Protein AF-A0A3B9HQJ6-F1 (afdb_monomer_lite)

Radius of gyration: 13.36 Å; chains: 1; bounding box: 31×22×31 Å

Sequence (53 aa):
IKYRGHEDRLFKRDFAGEMLEKYPDLELLDYGFLYRRDPVFPQDDITWFLLGK

Structure (mmCIF, N/CA/C/O backbone):
data_AF-A0A3B9HQJ6-F1
#
_entry.id   AF-A0A3B9HQJ6-F1
#
loop_
_atom_site.group_PDB
_atom_site.id
_atom_site.type_symbol
_atom_site.label_atom_id
_atom_site.label_alt_id
_atom_site.label_comp_id
_atom_site.label_asym_id
_atom_site.label_entity_id
_atom_site.label_seq_id
_atom_site.pdbx_PDB_ins_code
_atom_site.Cartn_x
_atom_site.Cartn_y
_atom_site.Cartn_z
_atom_site.occupancy
_atom_site.B_iso_or_equiv
_atom_site.auth_seq_id
_atom_site.auth_comp_id
_atom_site.auth_asym_id
_atom_site.auth_atom_id
_atom_site.pdbx_PDB_model_num
ATOM 1 N N . ILE A 1 1 ? 13.913 8.571 5.768 1.00 45.66 1 ILE A N 1
ATOM 2 C CA . ILE A 1 1 ? 12.645 8.173 6.428 1.00 45.66 1 ILE A CA 1
ATOM 3 C C . ILE A 1 1 ? 12.528 6.663 6.259 1.00 45.66 1 ILE A C 1
ATOM 5 O O . ILE A 1 1 ? 12.401 6.218 5.128 1.00 45.66 1 ILE A O 1
ATOM 9 N N . LYS A 1 2 ? 12.691 5.880 7.336 1.00 34.56 2 LYS A N 1
ATOM 10 C CA . LYS A 1 2 ? 12.559 4.413 7.295 1.00 34.56 2 LYS A CA 1
ATOM 11 C C . LYS A 1 2 ? 11.075 4.062 7.219 1.00 34.56 2 LYS A C 1
ATOM 13 O O . LYS A 1 2 ? 10.410 4.035 8.248 1.00 34.56 2 LYS A O 1
ATOM 18 N N . TYR A 1 3 ? 10.556 3.801 6.025 1.00 48.59 3 TYR A N 1
ATOM 19 C CA . TYR A 1 3 ? 9.237 3.191 5.887 1.00 48.59 3 TYR A CA 1
ATOM 20 C C . TYR A 1 3 ? 9.423 1.672 5.815 1.00 48.59 3 TYR A C 1
ATOM 22 O O . TYR A 1 3 ? 10.020 1.160 4.869 1.00 48.59 3 TYR A O 1
ATOM 30 N N . ARG A 1 4 ? 9.005 0.965 6.8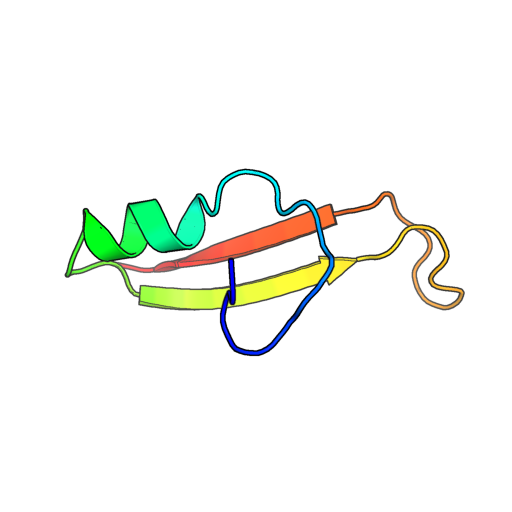75 1.00 58.12 4 ARG A N 1
ATOM 31 C CA . ARG A 1 4 ? 9.011 -0.511 6.989 1.00 58.12 4 ARG A CA 1
ATOM 32 C C . ARG A 1 4 ? 10.294 -1.216 6.494 1.00 58.12 4 ARG A C 1
ATOM 34 O O . ARG A 1 4 ? 10.225 -2.266 5.871 1.00 58.12 4 ARG A O 1
ATOM 41 N N . GLY A 1 5 ? 11.471 -0.655 6.784 1.00 57.25 5 GLY A N 1
ATOM 42 C CA . GLY A 1 5 ? 12.764 -1.296 6.491 1.00 57.25 5 GLY A CA 1
ATOM 43 C C . GLY A 1 5 ? 13.317 -1.098 5.073 1.00 57.25 5 GLY A C 1
ATOM 44 O O . GLY A 1 5 ? 14.364 -1.660 4.768 1.00 57.25 5 GLY A O 1
ATOM 45 N N . HIS A 1 6 ? 12.680 -0.282 4.229 1.00 51.94 6 HIS A N 1
ATOM 46 C CA . HIS A 1 6 ? 13.208 0.064 2.908 1.00 51.94 6 HIS A CA 1
ATOM 47 C C . HIS A 1 6 ? 13.807 1.478 2.917 1.00 51.94 6 HIS A C 1
ATOM 49 O O . HIS A 1 6 ? 13.102 2.463 3.145 1.00 51.94 6 HIS A O 1
ATOM 55 N N . GLU A 1 7 ? 15.117 1.569 2.687 1.00 38.41 7 GLU A N 1
ATOM 56 C CA . GLU A 1 7 ? 15.848 2.827 2.487 1.00 38.41 7 GLU A CA 1
ATOM 57 C C . GLU A 1 7 ? 15.959 3.121 0.971 1.00 38.41 7 GLU A C 1
ATOM 59 O O . GLU A 1 7 ? 15.971 2.201 0.156 1.00 38.41 7 GLU A O 1
ATOM 64 N N . ASP A 1 8 ? 15.957 4.403 0.588 1.00 43.91 8 ASP A N 1
ATOM 65 C CA . ASP A 1 8 ? 16.172 4.914 -0.785 1.00 43.91 8 ASP A CA 1
ATOM 66 C C . ASP A 1 8 ? 15.083 4.719 -1.854 1.00 43.91 8 ASP A C 1
ATOM 68 O O . ASP A 1 8 ? 15.366 4.642 -3.051 1.00 43.91 8 ASP A O 1
ATOM 72 N N . ARG A 1 9 ? 13.802 4.757 -1.474 1.00 49.88 9 ARG A N 1
ATOM 73 C CA . ARG A 1 9 ? 12.726 4.995 -2.451 1.00 49.88 9 ARG A CA 1
ATOM 74 C C . ARG A 1 9 ? 11.969 6.270 -2.096 1.00 49.88 9 ARG A C 1
ATOM 76 O O . ARG A 1 9 ? 11.431 6.410 -1.002 1.00 49.88 9 ARG A O 1
ATOM 83 N N . LEU A 1 10 ? 11.945 7.214 -3.038 1.00 47.25 10 LEU A N 1
ATOM 84 C CA . LEU A 1 10 ? 11.032 8.358 -3.047 1.00 47.25 10 LEU A CA 1
ATOM 85 C C . LEU A 1 10 ? 9.612 7.807 -3.200 1.00 47.25 10 LEU A C 1
ATOM 87 O O . LEU A 1 10 ? 9.085 7.683 -4.304 1.00 47.25 10 LEU A O 1
ATOM 91 N N . PHE A 1 11 ? 9.017 7.386 -2.091 1.00 52.53 11 PHE A N 1
ATOM 92 C CA . PHE A 1 11 ? 7.643 6.928 -2.101 1.00 52.53 11 PHE A CA 1
ATOM 93 C C . PHE A 1 11 ? 6.751 8.147 -2.320 1.00 52.53 11 PHE A C 1
ATOM 95 O O . PHE A 1 11 ? 6.748 9.093 -1.529 1.00 52.53 11 PHE A O 1
ATOM 102 N N . LYS A 1 12 ? 5.995 8.127 -3.426 1.00 57.19 12 LYS A N 1
ATOM 103 C CA . LYS A 1 12 ? 4.761 8.910 -3.527 1.00 57.19 12 LYS A CA 1
ATOM 104 C C . LYS A 1 12 ? 3.983 8.707 -2.223 1.00 57.19 12 LYS A C 1
ATOM 106 O O . LYS A 1 12 ? 3.978 7.601 -1.691 1.00 57.19 12 LYS A O 1
ATOM 111 N N . ARG A 1 13 ? 3.372 9.786 -1.734 1.00 68.19 13 ARG A N 1
ATOM 112 C CA . ARG A 1 13 ? 2.513 9.845 -0.543 1.00 68.19 13 ARG A CA 1
ATOM 113 C C . ARG A 1 13 ? 1.785 8.514 -0.291 1.00 68.19 13 ARG A C 1
ATOM 115 O O . ARG A 1 13 ? 1.092 8.032 -1.187 1.00 68.19 13 ARG A O 1
ATOM 122 N N . ASP A 1 14 ? 1.969 7.939 0.899 1.00 77.81 14 ASP A N 1
ATOM 123 C CA . ASP A 1 14 ? 1.363 6.664 1.302 1.00 77.81 14 ASP A CA 1
ATOM 124 C C . ASP A 1 14 ? -0.137 6.842 1.567 1.00 77.81 14 ASP A C 1
ATOM 126 O O . ASP A 1 14 ? -0.598 6.992 2.696 1.00 77.81 14 ASP A O 1
ATOM 130 N N . PHE A 1 15 ? -0.903 6.879 0.480 1.00 84.56 15 PHE A N 1
ATOM 131 C CA . PHE A 1 15 ? -2.342 7.103 0.522 1.00 84.56 15 PHE A CA 1
ATOM 132 C C . PHE A 1 15 ? -3.084 6.002 1.291 1.00 84.56 15 PHE A C 1
ATOM 134 O O . PHE A 1 15 ? -4.043 6.297 1.997 1.00 84.56 15 PHE A O 1
ATOM 141 N N . ALA A 1 16 ? -2.643 4.745 1.183 1.00 89.25 16 ALA A N 1
ATOM 142 C CA . ALA A 1 16 ? -3.268 3.640 1.903 1.00 89.25 16 ALA A CA 1
ATOM 143 C C . ALA A 1 16 ? -3.045 3.769 3.415 1.00 89.25 16 ALA A C 1
ATOM 145 O O . ALA A 1 1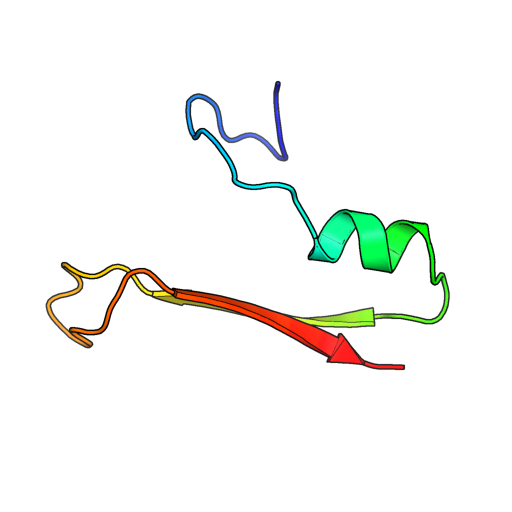6 ? -4.001 3.634 4.174 1.00 89.25 16 ALA A O 1
ATOM 146 N N . GLY A 1 17 ? -1.823 4.108 3.843 1.00 88.25 17 GLY A N 1
ATOM 147 C CA . GLY A 1 17 ? -1.522 4.386 5.247 1.00 88.25 17 GLY A CA 1
ATOM 148 C C . GLY A 1 17 ? -2.382 5.515 5.819 1.00 88.25 17 GLY A C 1
ATOM 149 O O . GLY A 1 17 ? -3.027 5.330 6.848 1.00 88.25 17 GLY A O 1
ATOM 150 N N . GLU A 1 18 ? -2.484 6.642 5.108 1.00 91.19 18 GLU A N 1
ATOM 151 C CA . GLU A 1 18 ? -3.326 7.772 5.534 1.00 91.19 18 GLU A CA 1
ATOM 152 C C . GLU A 1 18 ? -4.815 7.395 5.656 1.00 91.19 18 GLU A C 1
ATOM 154 O O . GLU A 1 18 ? -5.510 7.876 6.552 1.00 91.19 18 GLU A O 1
ATOM 159 N N . MET A 1 19 ? -5.323 6.533 4.769 1.00 92.56 19 MET A N 1
ATOM 160 C CA . MET A 1 19 ? -6.712 6.066 4.821 1.00 92.56 19 MET A CA 1
ATOM 161 C C . MET A 1 19 ? -6.950 5.132 6.013 1.00 92.56 19 MET A C 1
ATOM 163 O O . MET A 1 19 ? -7.950 5.300 6.705 1.00 92.56 19 MET A O 1
ATOM 167 N N . LEU A 1 20 ? -6.029 4.204 6.292 1.00 92.75 20 LEU A N 1
ATOM 168 C CA . LEU A 1 20 ? -6.126 3.287 7.436 1.00 92.75 20 LEU A CA 1
ATOM 169 C C . LEU A 1 20 ? -6.013 4.018 8.783 1.00 92.75 20 LEU A C 1
ATOM 171 O O . LEU A 1 20 ? -6.706 3.671 9.733 1.00 92.75 20 LEU A O 1
ATOM 175 N N . GLU A 1 21 ? -5.177 5.057 8.877 1.00 93.06 21 GLU A N 1
ATOM 176 C CA . GLU A 1 21 ? -5.093 5.888 10.087 1.00 93.06 21 GLU A CA 1
ATOM 177 C C . GLU A 1 21 ? -6.373 6.701 10.320 1.00 93.06 21 GLU A C 1
ATOM 179 O O . GLU A 1 21 ? -6.796 6.903 11.459 1.00 93.06 21 GLU A O 1
ATOM 184 N N . LYS A 1 22 ? -6.995 7.185 9.240 1.00 95.44 22 LYS A N 1
ATOM 185 C CA . LYS A 1 22 ? -8.192 8.028 9.310 1.00 95.44 22 LYS A CA 1
ATOM 186 C C . LYS A 1 22 ? -9.479 7.235 9.554 1.00 95.44 22 LYS A C 1
ATOM 188 O O . LYS A 1 22 ? -10.405 7.769 10.166 1.00 95.44 22 LYS A O 1
ATOM 193 N N . TYR A 1 23 ? -9.555 6.005 9.055 1.00 95.75 23 TYR A N 1
ATOM 194 C CA . TYR A 1 23 ? -10.749 5.164 9.091 1.00 95.75 23 TYR A CA 1
ATOM 195 C C . TYR A 1 23 ? -10.418 3.838 9.796 1.00 95.75 23 TYR A C 1
ATOM 197 O O . TYR A 1 23 ? -9.912 2.921 9.154 1.00 95.75 23 TYR A O 1
ATOM 205 N N . PRO A 1 24 ? -10.674 3.718 11.114 1.00 92.94 24 PRO A N 1
ATOM 206 C CA . PRO A 1 24 ? -10.280 2.542 11.900 1.00 92.94 24 PRO A CA 1
ATOM 207 C C . PRO A 1 24 ? -11.085 1.276 11.573 1.00 92.94 24 PRO A C 1
ATOM 209 O O . PRO A 1 24 ? -10.734 0.192 12.024 1.00 92.94 24 PRO A O 1
ATOM 212 N N . ASP A 1 25 ? -12.179 1.420 10.831 1.00 95.69 25 ASP A N 1
ATOM 213 C CA . ASP A 1 25 ? -13.027 0.351 10.305 1.00 95.69 25 ASP A CA 1
ATOM 214 C C . ASP A 1 25 ? -12.612 -0.106 8.900 1.00 95.69 25 ASP A C 1
ATOM 216 O O . ASP A 1 25 ? -13.262 -0.963 8.311 1.00 95.69 25 ASP A O 1
ATOM 220 N N . LEU A 1 26 ? -11.562 0.493 8.343 1.00 95.19 26 LEU A N 1
ATOM 221 C CA . LEU A 1 26 ? -11.036 0.150 7.037 1.00 95.19 26 LEU A CA 1
ATOM 222 C C . LEU A 1 26 ? -9.935 -0.903 7.193 1.00 95.19 26 LEU A C 1
ATOM 224 O O . LEU A 1 26 ? -8.988 -0.723 7.960 1.00 95.19 26 LEU A O 1
ATOM 228 N N . GLU A 1 27 ? -10.021 -1.978 6.423 1.00 95.12 27 GLU A N 1
ATOM 229 C CA . GLU A 1 27 ? -9.035 -3.054 6.415 1.00 95.12 27 GLU A CA 1
ATOM 230 C C . GLU A 1 27 ? -8.322 -3.120 5.063 1.00 95.12 27 GLU A C 1
ATOM 232 O O . GLU A 1 27 ? -8.931 -2.976 4.001 1.00 95.12 27 GLU A O 1
ATOM 237 N N . LEU A 1 28 ? -7.010 -3.355 5.085 1.00 94.06 28 LEU A N 1
ATOM 238 C CA . LEU A 1 28 ? -6.252 -3.641 3.870 1.00 94.06 28 LEU A CA 1
ATOM 239 C C . LEU A 1 28 ? -6.477 -5.103 3.481 1.00 94.06 28 LEU A C 1
ATOM 241 O O . LEU A 1 28 ? -5.931 -5.998 4.122 1.00 94.06 28 LEU A O 1
ATOM 245 N N . LEU A 1 29 ? -7.265 -5.328 2.431 1.00 96.12 29 LEU A N 1
ATOM 246 C CA . LEU A 1 29 ? -7.603 -6.669 1.959 1.00 96.12 29 LEU A CA 1
ATOM 247 C C . LEU A 1 29 ? -6.534 -7.239 1.024 1.00 96.12 29 LEU A C 1
ATOM 249 O O . LEU A 1 29 ? -6.217 -8.420 1.112 1.00 96.12 29 LEU A O 1
ATOM 253 N N . ASP A 1 30 ? -5.991 -6.413 0.127 1.00 95.00 30 ASP A N 1
ATOM 254 C CA . ASP A 1 30 ? -4.952 -6.826 -0.822 1.00 95.00 30 ASP A CA 1
ATOM 255 C C . ASP A 1 30 ? -4.159 -5.614 -1.336 1.00 95.00 30 ASP A C 1
ATOM 257 O O . ASP A 1 30 ? -4.596 -4.466 -1.208 1.00 95.00 30 ASP A O 1
ATOM 261 N N . TYR A 1 31 ? -2.985 -5.839 -1.914 1.00 93.19 31 TYR A N 1
ATOM 262 C CA . TYR A 1 31 ? -2.195 -4.796 -2.561 1.00 93.19 31 TYR A CA 1
ATOM 263 C C . TYR A 1 31 ? -1.240 -5.376 -3.601 1.00 93.19 31 TYR A C 1
ATOM 265 O O . TYR A 1 31 ? -0.800 -6.521 -3.516 1.00 93.19 31 TYR A O 1
ATOM 273 N N . GLY A 1 32 ? -0.844 -4.544 -4.561 1.00 88.38 32 GLY A N 1
ATOM 274 C CA . GLY A 1 32 ? 0.050 -4.976 -5.623 1.00 88.38 32 GLY A CA 1
ATOM 275 C C . GLY A 1 32 ? 0.905 -3.863 -6.202 1.00 88.38 32 GLY A C 1
ATOM 276 O O . GLY A 1 32 ? 0.562 -2.678 -6.171 1.00 88.38 32 GLY A O 1
ATOM 277 N N . PHE A 1 33 ? 2.032 -4.292 -6.761 1.00 86.69 33 PHE A N 1
ATOM 278 C CA . PHE A 1 33 ? 2.974 -3.449 -7.479 1.00 86.69 33 PHE A CA 1
ATOM 279 C C . PHE A 1 33 ? 3.338 -4.143 -8.786 1.00 86.69 33 PHE A C 1
ATOM 281 O O . PHE A 1 33 ? 3.798 -5.283 -8.767 1.00 86.69 33 PHE A O 1
ATOM 288 N N . LEU A 1 34 ? 3.137 -3.461 -9.908 1.00 86.19 34 LEU A N 1
ATOM 289 C CA . LEU A 1 34 ? 3.595 -3.912 -11.214 1.00 86.19 34 LEU A CA 1
ATOM 290 C C . LEU A 1 34 ? 4.705 -2.984 -11.675 1.00 86.19 34 LEU A C 1
ATOM 292 O O . LEU A 1 34 ? 4.598 -1.761 -11.572 1.00 86.19 34 LEU A O 1
ATOM 296 N N . TYR A 1 35 ? 5.785 -3.589 -12.156 1.00 82.75 35 TYR A N 1
ATOM 297 C CA . TYR A 1 35 ? 6.934 -2.867 -12.667 1.00 82.75 35 TYR A CA 1
ATOM 298 C C . TYR A 1 35 ? 6.953 -2.927 -14.185 1.00 82.75 35 TYR A C 1
ATOM 300 O O . TYR A 1 35 ? 6.838 -4.002 -14.769 1.00 82.75 35 TYR A O 1
ATOM 308 N N . ARG A 1 36 ? 7.201 -1.792 -14.839 1.00 85.38 36 ARG A N 1
ATOM 309 C CA . ARG A 1 36 ? 7.111 -1.719 -16.298 1.00 85.38 36 ARG A CA 1
ATOM 310 C C . ARG A 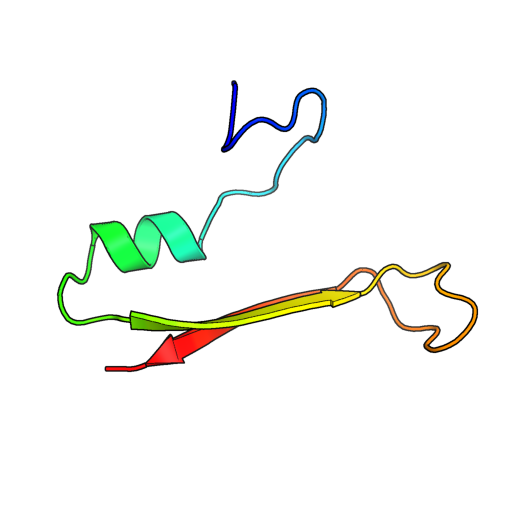1 36 ? 8.103 -2.573 -17.075 1.00 85.38 36 ARG A C 1
ATOM 312 O O . ARG A 1 36 ? 7.938 -2.769 -18.274 1.00 85.38 36 ARG A O 1
ATOM 319 N N . ARG A 1 37 ? 9.186 -3.014 -16.428 1.00 83.50 37 ARG A N 1
ATOM 320 C CA . ARG A 1 37 ? 10.176 -3.913 -17.045 1.00 83.50 37 ARG A CA 1
ATOM 321 C C . ARG A 1 37 ? 10.028 -5.354 -16.574 1.00 83.50 37 ARG A C 1
ATOM 323 O O . ARG A 1 37 ? 10.974 -6.124 -16.718 1.00 83.50 37 ARG A O 1
ATOM 330 N N . ASP A 1 38 ? 8.891 -5.706 -15.984 1.00 82.50 38 ASP A N 1
ATOM 331 C CA . ASP A 1 38 ? 8.565 -7.099 -15.7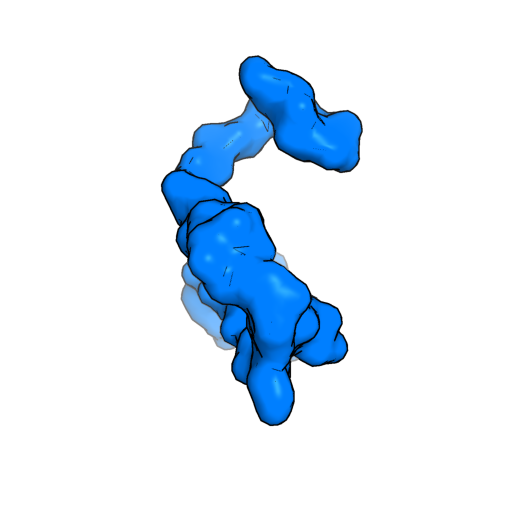23 1.00 82.50 38 ASP A CA 1
ATOM 332 C C . ASP A 1 38 ? 8.464 -7.854 -17.068 1.00 82.50 38 ASP A C 1
ATOM 334 O O . ASP A 1 38 ? 7.686 -7.453 -17.939 1.00 82.50 38 ASP A O 1
ATOM 338 N N . PRO A 1 39 ? 9.276 -8.907 -17.283 1.00 79.38 39 PRO A N 1
ATOM 339 C CA . PRO A 1 39 ? 9.288 -9.646 -18.542 1.00 79.38 39 PRO A CA 1
ATOM 340 C C . PRO A 1 39 ? 8.083 -10.587 -18.706 1.00 79.38 39 PRO A C 1
ATOM 342 O O . PRO A 1 39 ? 7.838 -11.060 -19.813 1.00 79.38 39 PRO A O 1
ATOM 345 N N . VAL A 1 40 ? 7.359 -10.888 -17.625 1.00 80.31 40 VAL A N 1
ATOM 346 C CA . VAL A 1 40 ? 6.203 -11.793 -17.596 1.00 80.31 40 VAL A CA 1
ATOM 347 C C . VAL A 1 40 ? 4.905 -11.013 -17.813 1.00 80.31 40 VAL A C 1
ATOM 349 O O . VAL A 1 40 ? 4.036 -11.472 -18.553 1.00 80.31 40 VAL A O 1
ATOM 352 N N . PHE A 1 41 ? 4.786 -9.819 -17.223 1.00 73.25 41 PHE A N 1
ATOM 353 C CA . PHE A 1 41 ? 3.591 -8.971 -17.324 1.00 73.25 41 PHE A CA 1
ATOM 354 C C . PHE A 1 41 ? 3.947 -7.500 -17.614 1.00 73.25 41 PHE A C 1
ATOM 356 O O . PHE A 1 41 ? 3.898 -6.662 -16.711 1.00 73.25 41 PHE A O 1
ATOM 363 N N . PRO A 1 42 ? 4.286 -7.154 -18.872 1.00 70.94 42 PRO A N 1
ATOM 364 C CA . PRO A 1 42 ? 4.664 -5.793 -19.238 1.00 70.94 42 PRO A CA 1
ATOM 365 C C . PRO A 1 42 ? 3.440 -4.861 -19.232 1.00 70.94 42 PRO A C 1
ATOM 367 O O . PRO A 1 42 ? 2.634 -4.853 -20.162 1.00 70.94 42 PRO A O 1
ATOM 370 N N . GLN A 1 43 ? 3.299 -4.072 -18.168 1.00 79.12 43 GLN A N 1
ATOM 371 C CA . GLN A 1 43 ? 2.347 -2.959 -18.031 1.00 79.12 43 GLN A CA 1
ATOM 372 C C . GLN A 1 43 ? 3.094 -1.682 -17.618 1.00 79.12 43 GLN A C 1
ATOM 374 O O . GLN A 1 43 ? 4.317 -1.671 -17.600 1.00 79.12 43 GLN A O 1
ATOM 379 N N . ASP A 1 44 ? 2.401 -0.584 -17.318 1.00 81.19 44 ASP A N 1
ATOM 380 C CA . ASP A 1 44 ? 3.043 0.582 -16.699 1.00 81.19 44 ASP A CA 1
ATOM 381 C C . ASP A 1 44 ? 3.463 0.302 -15.243 1.00 81.19 44 ASP A C 1
ATOM 383 O O . ASP A 1 44 ? 3.104 -0.718 -14.653 1.00 81.19 44 ASP A O 1
ATOM 387 N N . ASP A 1 45 ? 4.219 1.228 -14.642 1.00 83.81 45 ASP A N 1
ATOM 388 C CA . ASP A 1 45 ? 4.481 1.178 -13.201 1.00 83.81 45 ASP A CA 1
ATOM 389 C C . ASP A 1 45 ? 3.178 1.460 -12.441 1.00 83.81 45 ASP A C 1
ATOM 391 O O . ASP A 1 45 ? 2.734 2.610 -12.351 1.00 83.81 45 ASP A O 1
ATOM 395 N N . ILE A 1 46 ? 2.565 0.410 -11.896 1.00 86.12 46 ILE A N 1
ATOM 396 C CA . ILE A 1 46 ? 1.274 0.478 -11.208 1.00 86.12 46 ILE A CA 1
ATOM 397 C C . ILE A 1 46 ? 1.464 0.105 -9.742 1.00 86.12 46 ILE A C 1
ATOM 399 O O . ILE A 1 46 ? 2.099 -0.891 -9.411 1.00 86.12 46 ILE A O 1
ATOM 403 N N . THR A 1 47 ? 0.838 0.886 -8.867 1.00 86.69 47 THR A N 1
ATOM 404 C CA . THR A 1 47 ? 0.674 0.577 -7.447 1.00 86.69 47 THR A CA 1
ATOM 40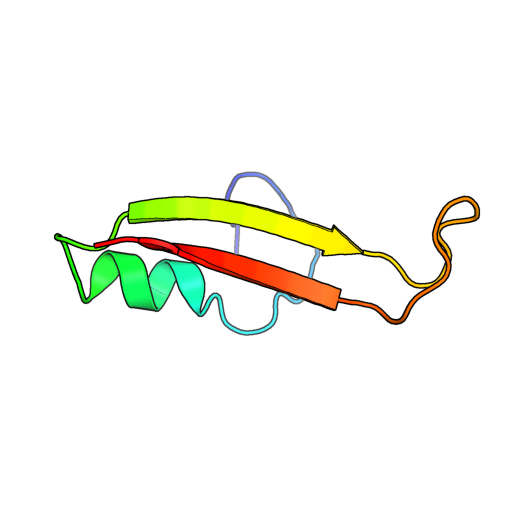5 C C . THR A 1 47 ? -0.809 0.643 -7.125 1.00 86.69 47 THR A C 1
ATOM 407 O O . THR A 1 47 ? -1.443 1.657 -7.423 1.00 86.69 47 THR A O 1
ATOM 410 N N . TRP A 1 48 ? -1.359 -0.395 -6.501 1.00 89.38 48 TRP A N 1
ATOM 411 C CA . TRP A 1 48 ? -2.759 -0.416 -6.085 1.00 89.38 48 TRP A CA 1
ATOM 412 C C . TRP A 1 48 ? -2.927 -1.049 -4.701 1.00 89.38 48 TRP A C 1
ATOM 414 O O . TRP A 1 48 ? -2.117 -1.869 -4.271 1.00 89.38 48 TRP A O 1
ATOM 424 N N . PHE A 1 49 ? -3.997 -0.649 -4.015 1.00 92.69 49 PHE A N 1
ATOM 425 C CA . PHE A 1 49 ? -4.394 -1.141 -2.699 1.00 92.69 49 PHE A CA 1
ATOM 426 C C . PHE A 1 49 ? -5.899 -1.401 -2.722 1.00 92.69 49 PHE A C 1
ATOM 428 O O . PHE A 1 49 ? -6.665 -0.537 -3.155 1.00 92.69 49 PH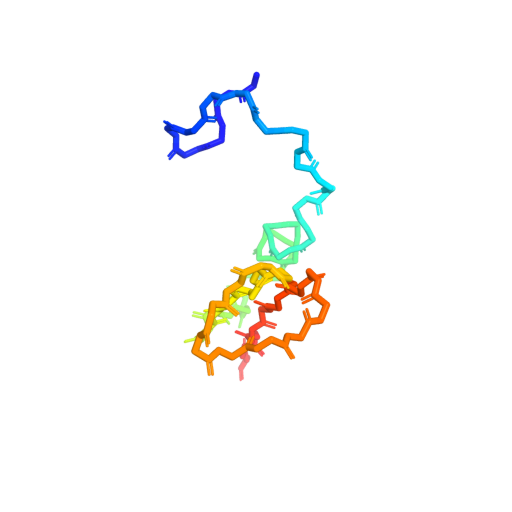E A O 1
ATOM 435 N N . LEU A 1 50 ? -6.320 -2.576 -2.269 1.00 94.12 50 LEU A N 1
ATOM 436 C CA . LEU A 1 50 ? -7.716 -2.935 -2.080 1.00 94.12 50 LEU A CA 1
ATOM 437 C C . LEU A 1 50 ? -8.058 -2.777 -0.603 1.00 94.12 50 LEU A C 1
ATOM 439 O O . LEU A 1 50 ? -7.535 -3.492 0.251 1.00 94.12 50 LEU A O 1
ATOM 443 N N . LEU A 1 51 ? -8.938 -1.826 -0.320 1.00 95.00 51 LEU A N 1
ATOM 444 C CA . LEU A 1 51 ? -9.405 -1.528 1.024 1.00 95.00 51 LEU A CA 1
ATOM 445 C C . LEU A 1 51 ? -10.854 -2.002 1.169 1.00 95.00 51 LEU A C 1
ATOM 447 O O . LEU A 1 51 ? -11.678 -1.746 0.289 1.00 95.00 51 LEU A O 1
ATOM 451 N N . GLY A 1 52 ? -11.140 -2.698 2.262 1.00 93.56 52 GLY A N 1
ATOM 452 C CA . GLY A 1 52 ? -12.460 -3.189 2.644 1.00 93.56 52 GLY A CA 1
ATOM 453 C C . GLY A 1 52 ? -12.978 -2.484 3.889 1.00 93.56 52 GLY A C 1
ATOM 454 O O . GLY A 1 52 ? -12.204 -1.880 4.626 1.00 93.56 52 GLY A O 1
ATOM 455 N N . LYS A 1 53 ? -14.287 -2.557 4.103 1.00 83.38 53 LYS A N 1
ATOM 456 C CA . LYS A 1 53 ? -14.988 -2.069 5.288 1.00 83.38 53 LYS A CA 1
ATOM 457 C C . LYS A 1 53 ? -16.090 -3.057 5.647 1.00 83.38 53 LYS A C 1
ATOM 459 O O . LYS A 1 53 ? -16.653 -3.639 4.690 1.00 83.38 53 LYS A O 1
#

Secondary structure (DSSP, 8-state):
--BTTB-S------HHHHHHHH-TT-EEEEEEEE-TT-SSS----EEEEEEE-

Foldseek 3Di:
DDDPNDPDDPDDPPPVVVVCVVDVPKDFPDWDFDDCPPPVDHDHGDTDTDIDD

pLDDT: mean 78.79, std 17.74, range [34.56, 96.12]